Protein AF-A0A4Q5VH17-F1 (afdb_monomer_lite)

Structure (mmCIF, N/CA/C/O backbone):
data_AF-A0A4Q5VH17-F1
#
_entry.id   AF-A0A4Q5VH17-F1
#
loop_
_atom_site.group_PDB
_atom_site.id
_atom_site.type_symbol
_atom_site.label_atom_id
_atom_site.label_alt_id
_atom_site.label_comp_id
_atom_site.label_asym_id
_atom_site.label_entity_id
_atom_site.label_seq_id
_atom_site.pdbx_PDB_ins_code
_atom_site.Cartn_x
_atom_site.Cartn_y
_atom_site.Cartn_z
_atom_site.occupancy
_atom_site.B_iso_or_equiv
_atom_site.auth_seq_id
_atom_site.auth_comp_id
_atom_site.auth_asym_id
_atom_site.auth_atom_id
_atom_site.pdbx_PDB_model_num
ATOM 1 N N . MET A 1 1 ? -34.071 -4.696 50.210 1.00 54.91 1 MET A N 1
ATOM 2 C CA . MET A 1 1 ? -33.318 -3.570 49.596 1.00 54.91 1 MET A CA 1
ATOM 3 C C . MET A 1 1 ? -31.952 -3.941 49.002 1.00 54.91 1 MET A C 1
ATOM 5 O O . MET A 1 1 ? -31.660 -3.464 47.916 1.00 54.91 1 MET A O 1
ATOM 9 N N . LYS A 1 2 ? -31.125 -4.802 49.623 1.00 58.59 2 LYS A N 1
ATOM 10 C CA . LYS A 1 2 ? -29.757 -5.112 49.133 1.00 58.59 2 LYS A CA 1
ATOM 11 C C . LYS A 1 2 ? -29.685 -5.801 47.751 1.00 58.59 2 LYS A C 1
ATOM 13 O O . LYS A 1 2 ? -28.764 -5.547 46.985 1.00 58.59 2 LYS A O 1
ATOM 18 N N . ILE A 1 3 ? -30.685 -6.614 47.398 1.00 64.50 3 ILE A N 1
ATOM 19 C CA . ILE A 1 3 ? -30.714 -7.388 46.137 1.00 64.50 3 ILE A CA 1
ATOM 20 C C . ILE A 1 3 ? -30.928 -6.494 44.900 1.00 64.50 3 ILE A C 1
ATOM 22 O O . ILE A 1 3 ? -30.441 -6.805 43.815 1.00 64.50 3 ILE A O 1
ATOM 26 N N . HIS A 1 4 ? -31.635 -5.368 45.041 1.00 68.06 4 HIS A N 1
ATOM 27 C CA . HIS A 1 4 ? -31.872 -4.458 43.917 1.00 68.06 4 HIS A CA 1
ATOM 28 C C . HIS A 1 4 ? -30.606 -3.719 43.492 1.00 68.06 4 HIS A C 1
ATOM 30 O O . HIS A 1 4 ? -30.342 -3.622 42.298 1.00 68.06 4 HIS A O 1
ATOM 36 N N . ILE A 1 5 ? -29.784 -3.290 44.449 1.00 77.38 5 ILE A N 1
ATOM 37 C CA . ILE A 1 5 ? -28.533 -2.577 44.166 1.00 77.38 5 ILE A CA 1
ATOM 38 C C . ILE A 1 5 ? -27.547 -3.495 43.428 1.00 77.38 5 ILE A C 1
ATOM 40 O O . ILE A 1 5 ? -26.976 -3.093 42.418 1.00 77.38 5 ILE A O 1
ATOM 44 N N . ALA A 1 6 ? -27.424 -4.761 43.846 1.00 76.81 6 ALA A N 1
ATOM 45 C CA . ALA A 1 6 ? -26.560 -5.735 43.174 1.00 76.81 6 ALA A CA 1
ATOM 46 C C . ALA A 1 6 ? -26.958 -5.962 41.702 1.00 76.81 6 ALA A C 1
ATOM 48 O O . ALA A 1 6 ? -26.103 -5.970 40.820 1.00 76.81 6 ALA A O 1
ATOM 49 N N . LYS A 1 7 ? -28.263 -6.069 41.409 1.00 78.75 7 LYS A N 1
ATOM 50 C CA . LYS A 1 7 ? -28.759 -6.203 40.027 1.00 78.75 7 LYS A CA 1
ATOM 51 C C . LYS A 1 7 ? -28.456 -4.974 39.168 1.00 78.75 7 LYS A C 1
ATOM 53 O O . LYS A 1 7 ? -28.194 -5.124 37.978 1.00 78.75 7 LYS A O 1
ATOM 58 N N . VAL A 1 8 ? -28.500 -3.775 39.749 1.00 80.56 8 VAL A N 1
ATOM 59 C CA . VAL A 1 8 ? -28.172 -2.530 39.036 1.00 80.56 8 VAL A CA 1
ATOM 60 C C . VAL A 1 8 ? -26.674 -2.465 38.725 1.00 80.56 8 VAL A C 1
ATOM 62 O O . VAL A 1 8 ? -26.311 -2.188 37.586 1.00 80.56 8 VAL A O 1
ATOM 65 N N . ILE A 1 9 ? -25.809 -2.813 39.682 1.00 83.56 9 ILE A N 1
ATOM 66 C CA . ILE A 1 9 ? -24.348 -2.831 39.489 1.00 83.56 9 ILE A CA 1
ATOM 67 C C . ILE A 1 9 ? -23.940 -3.823 38.392 1.00 83.56 9 ILE A C 1
ATOM 69 O O . ILE A 1 9 ? -23.161 -3.474 37.510 1.00 83.56 9 ILE A O 1
ATOM 73 N N . VAL A 1 10 ? -24.511 -5.033 38.391 1.00 83.44 10 VAL A N 1
ATOM 74 C CA . VAL A 1 10 ? -24.219 -6.048 37.362 1.00 83.44 10 VAL A CA 1
ATOM 75 C C . VAL A 1 10 ? -24.629 -5.570 35.966 1.00 83.44 10 VAL A C 1
ATOM 77 O O . VAL A 1 10 ? -23.895 -5.791 35.006 1.00 83.44 10 VAL A O 1
ATOM 80 N N . LYS A 1 11 ? -25.763 -4.866 35.837 1.00 81.12 11 LYS A N 1
ATOM 81 C CA . LYS A 1 11 ? -26.182 -4.281 34.554 1.00 81.12 11 LYS A CA 1
ATOM 82 C C . LYS A 1 11 ? -25.208 -3.210 34.066 1.00 81.12 11 LYS A C 1
ATOM 84 O O . LYS A 1 11 ? -24.861 -3.210 32.892 1.00 81.12 11 LYS A O 1
ATOM 89 N N . ILE A 1 12 ? -24.754 -2.328 34.955 1.00 86.75 12 ILE A N 1
ATOM 90 C CA . ILE A 1 12 ? -23.791 -1.272 34.609 1.00 86.75 12 ILE A CA 1
ATOM 91 C C . ILE A 1 12 ? -22.452 -1.884 34.179 1.00 86.75 12 ILE A C 1
ATOM 93 O O . ILE A 1 12 ? -21.905 -1.486 33.154 1.00 86.75 12 ILE A O 1
ATOM 97 N N . LEU A 1 13 ? -21.965 -2.899 34.900 1.00 85.25 13 LEU A N 1
ATOM 98 C CA . LEU A 1 13 ? -20.760 -3.648 34.532 1.00 85.25 13 LEU A CA 1
ATOM 99 C C . LEU A 1 13 ? -20.889 -4.324 33.163 1.00 85.25 13 LEU A C 1
ATOM 101 O O . LEU A 1 13 ? -19.965 -4.244 32.361 1.00 85.25 13 LEU A O 1
ATOM 105 N N . ALA A 1 14 ? -22.034 -4.945 32.868 1.00 85.38 14 ALA A N 1
ATOM 106 C CA . ALA A 1 14 ? -22.273 -5.587 31.577 1.00 85.38 14 ALA A CA 1
ATOM 107 C C . ALA A 1 14 ? -22.282 -4.578 30.416 1.00 85.38 14 ALA A C 1
ATOM 109 O O . ALA A 1 14 ? -21.688 -4.840 29.372 1.00 85.38 14 ALA A O 1
ATOM 110 N N . VAL A 1 15 ? -22.904 -3.408 30.604 1.00 87.12 15 VAL A N 1
ATOM 111 C CA . VAL A 1 15 ? -22.896 -2.331 29.600 1.00 87.12 15 VAL A CA 1
ATOM 112 C C . VAL A 1 15 ? -21.483 -1.770 29.411 1.00 87.12 15 VAL A C 1
ATOM 114 O O . VAL A 1 15 ? -21.052 -1.581 28.277 1.00 87.12 15 VAL A O 1
ATOM 117 N N . GLY A 1 16 ? -20.736 -1.563 30.500 1.00 83.69 16 GLY A N 1
ATOM 118 C CA . GLY A 1 16 ? -19.341 -1.119 30.438 1.00 83.69 16 GLY A CA 1
ATOM 119 C C . GLY A 1 16 ? -18.436 -2.109 29.700 1.00 83.69 16 GLY A C 1
ATOM 120 O O . GLY A 1 16 ? -17.644 -1.703 28.853 1.00 83.69 16 GLY A O 1
ATOM 121 N N . LEU A 1 17 ? -18.603 -3.411 29.956 1.00 89.50 17 LEU A N 1
ATOM 122 C CA . LEU A 1 17 ? -17.867 -4.472 29.265 1.00 89.50 17 LEU A CA 1
AT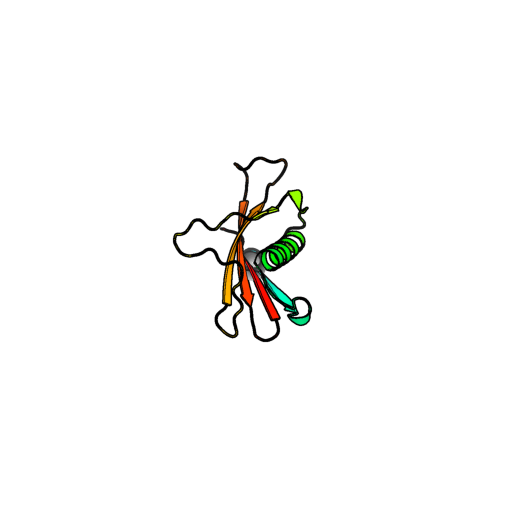OM 123 C C . LEU A 1 17 ? -18.196 -4.507 27.764 1.00 89.50 17 LEU A C 1
ATOM 125 O O . LEU A 1 17 ? -17.293 -4.632 26.941 1.00 89.50 17 LEU A O 1
ATOM 129 N N . LEU A 1 18 ? -19.476 -4.361 27.403 1.00 88.44 18 LEU A N 1
ATOM 130 C CA . LEU A 1 18 ? -19.915 -4.332 26.007 1.00 88.44 18 LEU A CA 1
ATOM 131 C C . LEU A 1 18 ? -19.297 -3.145 25.250 1.00 88.44 18 LEU A C 1
ATOM 133 O O . LEU A 1 18 ? -18.783 -3.316 24.149 1.00 88.44 18 LEU A O 1
ATOM 137 N N . LEU A 1 19 ? -19.295 -1.955 25.859 1.00 86.69 19 LEU A N 1
ATOM 138 C CA . LEU A 1 19 ? -18.675 -0.761 25.277 1.00 86.69 19 LEU A CA 1
ATOM 139 C C . LEU A 1 19 ? -17.166 -0.938 25.097 1.00 86.69 19 LEU A C 1
ATOM 141 O O . LEU A 1 19 ? -16.630 -0.583 24.050 1.00 86.69 19 LEU A O 1
ATOM 145 N N . TRP A 1 20 ? -16.487 -1.531 26.080 1.00 86.75 20 TRP A N 1
ATOM 146 C CA . TRP A 1 20 ? -15.053 -1.800 25.996 1.00 86.75 20 TRP A CA 1
ATOM 147 C C . TRP A 1 20 ? -14.712 -2.777 24.859 1.00 86.75 20 TRP A C 1
ATOM 149 O O . TRP A 1 20 ? -13.784 -2.530 24.089 1.00 86.75 20 TRP A O 1
ATOM 159 N N . LEU A 1 21 ? -15.514 -3.833 24.678 1.00 85.88 21 LEU A N 1
ATOM 160 C CA . LEU A 1 21 ? -15.378 -4.760 23.549 1.00 85.88 21 LEU A CA 1
ATOM 161 C C . LEU A 1 21 ? -15.607 -4.070 22.196 1.00 85.88 21 LEU A C 1
ATOM 163 O O . LEU A 1 21 ? -14.861 -4.333 21.254 1.00 85.88 21 LEU A O 1
ATOM 167 N N . CYS A 1 22 ? -16.582 -3.160 22.096 1.00 84.31 22 CYS A N 1
ATOM 168 C CA . CYS A 1 22 ? -16.807 -2.375 20.878 1.00 84.31 22 CYS A CA 1
ATOM 169 C C . CYS A 1 22 ? -15.607 -1.476 20.537 1.00 84.31 22 CYS A C 1
ATOM 171 O O . CYS A 1 22 ? -15.229 -1.391 19.370 1.00 84.31 22 CYS A O 1
ATOM 173 N N . VAL A 1 23 ? -14.977 -0.849 21.536 1.00 82.94 23 VAL A N 1
ATOM 174 C CA . VAL A 1 23 ? -13.780 -0.011 21.334 1.00 82.94 23 VAL A CA 1
ATOM 175 C C . VAL A 1 23 ? -12.599 -0.843 20.832 1.00 82.94 23 VAL A C 1
ATOM 177 O O . VAL A 1 23 ? -11.912 -0.425 19.904 1.00 82.94 23 VAL A O 1
ATOM 180 N N . ILE A 1 24 ? -12.386 -2.042 21.381 1.00 80.00 24 ILE A N 1
ATOM 181 C CA . ILE A 1 24 ? -11.326 -2.947 20.909 1.00 80.00 24 ILE A CA 1
ATOM 182 C C . ILE A 1 24 ? -11.623 -3.452 19.503 1.00 80.00 24 ILE A C 1
ATOM 184 O O . ILE A 1 24 ? -10.732 -3.454 18.660 1.00 80.00 24 ILE A O 1
ATOM 188 N N . GLY A 1 25 ? -12.865 -3.857 19.232 1.00 77.56 25 GLY A N 1
ATOM 189 C CA . GLY A 1 25 ? -13.277 -4.289 17.899 1.00 77.56 25 GLY A CA 1
ATOM 190 C C . GLY A 1 25 ? -13.037 -3.202 16.851 1.00 77.56 25 GLY A C 1
ATOM 191 O O . GLY A 1 25 ? -12.514 -3.494 15.780 1.00 77.56 25 GLY A O 1
ATOM 192 N N . TYR A 1 26 ? -13.336 -1.947 17.191 1.00 75.12 26 TYR A N 1
ATOM 193 C CA . TYR A 1 26 ? -13.061 -0.793 16.339 1.00 75.12 26 TYR A CA 1
ATOM 194 C C . TYR A 1 26 ? -11.554 -0.541 16.160 1.00 75.12 26 TYR A C 1
ATOM 196 O O . TYR A 1 26 ? -11.086 -0.391 15.036 1.00 75.12 26 TYR A O 1
ATOM 204 N N . ALA A 1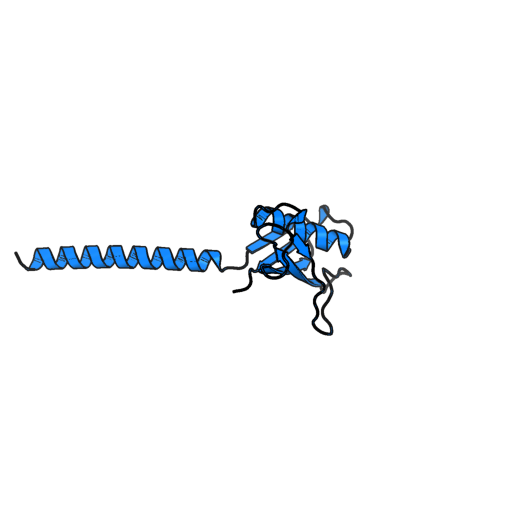 27 ? -10.770 -0.586 17.241 1.00 70.44 27 ALA A N 1
ATOM 205 C CA . ALA A 1 27 ? -9.317 -0.425 17.169 1.00 70.44 27 ALA A CA 1
ATOM 206 C C . ALA A 1 27 ? -8.642 -1.528 16.331 1.00 70.44 27 ALA A C 1
ATOM 208 O O . ALA A 1 27 ? -7.688 -1.265 15.606 1.00 70.44 27 ALA A O 1
ATOM 209 N N . LEU A 1 28 ? -9.152 -2.761 16.394 1.00 71.31 28 LEU A N 1
ATOM 210 C CA . LEU A 1 28 ? -8.678 -3.878 15.574 1.00 71.31 28 LEU A CA 1
ATOM 211 C C . LEU A 1 28 ? -9.144 -3.780 14.115 1.00 71.31 28 LEU A C 1
ATOM 213 O O . LEU A 1 28 ? -8.445 -4.264 13.226 1.00 71.31 28 LEU A O 1
ATOM 217 N N . TYR A 1 29 ? -10.298 -3.159 13.855 1.00 67.75 29 TYR A N 1
ATOM 218 C CA . TYR A 1 29 ? -10.798 -2.931 12.499 1.00 67.75 29 TYR A CA 1
ATOM 219 C C . TYR A 1 29 ? -9.857 -2.021 11.699 1.00 67.75 29 TYR A C 1
ATOM 221 O O . TYR A 1 29 ? -9.542 -2.334 10.551 1.00 67.75 29 TYR A O 1
ATOM 229 N N . ASP A 1 30 ? -9.326 -0.970 12.329 1.00 63.62 30 ASP A N 1
ATOM 230 C CA . ASP A 1 30 ? -8.358 -0.055 11.706 1.00 63.62 30 ASP A CA 1
ATOM 231 C C . ASP A 1 30 ? -6.988 -0.700 11.415 1.00 63.62 30 ASP A C 1
ATOM 233 O O . ASP A 1 30 ? -6.224 -0.185 10.597 1.00 63.62 30 ASP A O 1
ATOM 237 N N . LEU A 1 31 ? -6.678 -1.847 12.034 1.00 66.62 31 LEU A N 1
ATOM 238 C CA . LEU A 1 31 ? -5.426 -2.587 11.822 1.00 66.62 31 LEU A CA 1
ATOM 239 C C . LEU A 1 31 ? -5.492 -3.588 10.660 1.00 66.62 31 LEU A C 1
ATOM 241 O O . LEU A 1 31 ? -4.466 -4.171 10.296 1.00 66.62 31 LEU A O 1
ATOM 245 N N . LYS A 1 32 ? -6.674 -3.835 10.082 1.00 73.56 32 LYS A N 1
ATOM 246 C CA . LYS A 1 32 ? -6.808 -4.782 8.973 1.00 73.56 32 LYS A CA 1
ATOM 247 C C . LYS A 1 32 ? -6.265 -4.156 7.676 1.00 73.56 32 LYS A C 1
ATOM 249 O O . LYS A 1 32 ? -6.621 -3.018 7.366 1.00 73.56 32 LYS A O 1
ATOM 254 N N . PRO A 1 33 ? -5.460 -4.889 6.880 1.00 76.12 33 PRO A N 1
ATOM 255 C CA . PRO A 1 33 ? -5.087 -4.448 5.541 1.00 76.12 33 PRO A CA 1
ATOM 256 C C . PRO A 1 33 ? -6.334 -4.124 4.722 1.00 76.12 33 PRO A C 1
ATOM 258 O O . PRO A 1 33 ? -7.308 -4.884 4.742 1.00 76.12 33 PRO A O 1
ATOM 261 N N . LYS A 1 34 ? -6.303 -3.002 4.006 1.00 81.38 34 LYS A N 1
ATOM 262 C CA . LYS A 1 34 ? -7.405 -2.622 3.123 1.00 81.38 34 LYS A CA 1
ATOM 263 C C . LYS A 1 34 ? -7.129 -3.104 1.706 1.00 81.38 34 LYS A C 1
ATOM 265 O O . LYS A 1 34 ? -6.001 -3.013 1.227 1.00 81.38 34 LYS A O 1
ATOM 270 N N . GLU A 1 35 ? -8.171 -3.585 1.044 1.00 83.06 35 GLU A N 1
ATOM 271 C CA . GLU A 1 35 ? -8.111 -4.184 -0.286 1.00 83.06 35 GLU A CA 1
ATOM 272 C C . GLU A 1 35 ? -8.881 -3.327 -1.300 1.00 83.06 35 GLU A C 1
ATOM 274 O O . GLU A 1 35 ? -10.038 -2.976 -1.069 1.00 83.06 35 GLU A O 1
ATOM 279 N N . TYR A 1 36 ? -8.251 -3.016 -2.433 1.00 83.75 36 TYR A N 1
ATOM 280 C CA . TYR A 1 36 ? -8.835 -2.246 -3.535 1.00 83.75 36 TYR A CA 1
ATOM 281 C C . TYR A 1 36 ? -8.821 -3.071 -4.803 1.00 83.75 36 TYR A C 1
ATOM 283 O O . TYR A 1 36 ? -7.766 -3.534 -5.223 1.00 83.75 36 TYR A O 1
ATOM 291 N N . VAL A 1 37 ? -9.982 -3.213 -5.433 1.00 83.12 37 VAL A N 1
ATOM 292 C CA . VAL A 1 37 ? -10.123 -3.915 -6.709 1.00 83.12 37 VAL A CA 1
ATOM 293 C C . VAL A 1 37 ? -10.232 -2.882 -7.826 1.00 83.12 37 VAL A C 1
ATOM 295 O O . VAL A 1 37 ? -11.126 -2.035 -7.813 1.00 83.12 37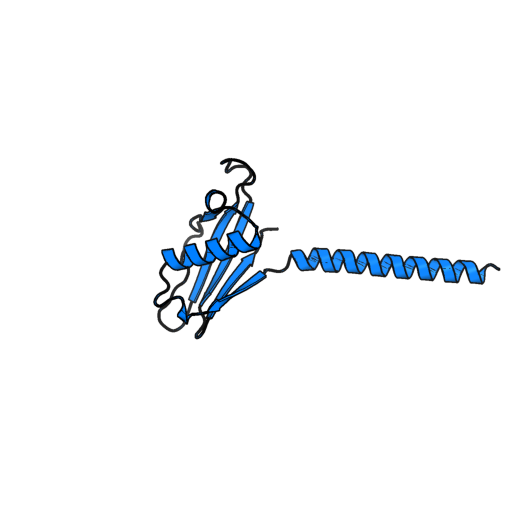 VAL A O 1
ATOM 298 N N . LEU A 1 38 ? -9.309 -2.938 -8.783 1.00 80.38 38 LEU A N 1
ATOM 299 C CA . LEU A 1 38 ? -9.261 -2.077 -9.962 1.00 80.38 38 LEU A CA 1
ATOM 300 C C . LEU A 1 38 ? -9.574 -2.916 -11.208 1.00 80.38 38 LEU A C 1
ATOM 302 O O . LEU A 1 38 ? -8.994 -3.983 -11.402 1.00 80.38 38 LEU A O 1
ATOM 306 N N . ALA A 1 39 ? -10.492 -2.448 -12.056 1.00 75.50 39 ALA A N 1
ATOM 307 C CA . ALA A 1 39 ? -10.904 -3.182 -13.253 1.00 75.50 39 ALA A CA 1
ATOM 308 C C . ALA A 1 39 ? -9.772 -3.250 -14.291 1.00 75.50 39 ALA A C 1
ATOM 310 O O . ALA A 1 39 ? -9.225 -2.217 -14.692 1.00 75.50 39 ALA A O 1
ATOM 311 N N . LYS A 1 40 ? -9.450 -4.460 -14.762 1.00 65.12 40 LYS A N 1
ATOM 312 C CA . LYS A 1 40 ? -8.334 -4.713 -15.687 1.00 65.12 40 LYS A CA 1
ATOM 313 C C . LYS A 1 40 ? -8.499 -4.025 -17.044 1.00 65.12 40 LYS A C 1
ATOM 315 O O . LYS A 1 40 ? -7.504 -3.616 -17.631 1.00 65.12 40 LYS A O 1
ATOM 320 N N . ASP A 1 41 ? -9.734 -3.810 -17.499 1.00 61.25 41 ASP A N 1
ATOM 321 C CA . ASP A 1 41 ? -10.037 -3.153 -18.783 1.00 61.25 41 ASP A CA 1
ATOM 322 C C . ASP A 1 41 ? -9.501 -1.716 -18.878 1.00 61.25 41 ASP A C 1
ATOM 324 O O . ASP A 1 41 ? -9.326 -1.177 -19.972 1.00 61.25 41 ASP A O 1
ATOM 328 N N . SER A 1 42 ? -9.187 -1.099 -17.735 1.00 60.31 42 SER A N 1
ATOM 329 C CA . SER A 1 42 ? -8.537 0.211 -17.677 1.00 60.31 42 SER A CA 1
ATOM 330 C C . SER A 1 42 ? -7.028 0.173 -17.972 1.00 60.31 42 SER A C 1
ATOM 332 O O . SER A 1 42 ? -6.418 1.227 -18.148 1.00 60.31 42 SER A O 1
ATOM 334 N N . VAL A 1 43 ? -6.415 -1.016 -18.063 1.00 59.47 43 VAL A N 1
ATOM 335 C CA . VAL A 1 43 ? -4.961 -1.196 -18.169 1.00 59.47 43 VAL A CA 1
ATOM 336 C C . VAL A 1 43 ? -4.611 -2.262 -19.214 1.00 59.47 43 VAL A C 1
ATOM 338 O O . VAL A 1 43 ? -4.515 -3.451 -18.922 1.00 59.47 43 VAL A O 1
ATOM 341 N N . LYS A 1 44 ? -4.374 -1.829 -20.461 1.00 57.78 44 LYS A N 1
ATOM 342 C CA . LYS A 1 44 ? -4.010 -2.716 -21.590 1.00 57.78 44 LYS A CA 1
ATOM 343 C C . LYS A 1 44 ? -2.665 -3.440 -21.414 1.00 57.78 44 LYS A C 1
ATOM 345 O O . LYS A 1 44 ? -2.478 -4.509 -21.984 1.00 57.78 44 LYS A O 1
ATOM 350 N N . SER A 1 45 ? -1.746 -2.885 -20.627 1.00 63.97 45 SER A N 1
ATOM 351 C CA . SER A 1 45 ? -0.481 -3.517 -20.237 1.00 63.97 45 SER A CA 1
ATOM 352 C C . SER A 1 45 ? -0.018 -2.918 -18.915 1.00 63.97 45 SER A C 1
ATOM 354 O O . SER A 1 45 ? 0.090 -1.696 -18.808 1.00 63.97 45 SER A O 1
ATOM 356 N N . LEU A 1 46 ? 0.250 -3.754 -17.913 1.00 68.94 46 LEU A N 1
ATOM 357 C CA . LEU A 1 46 ? 0.755 -3.284 -16.629 1.00 68.94 46 LEU A CA 1
ATOM 358 C C . LEU A 1 46 ? 2.285 -3.243 -16.693 1.00 68.94 46 LEU A C 1
ATOM 360 O O . LEU A 1 46 ? 2.936 -4.281 -16.620 1.00 68.94 46 LEU A O 1
ATOM 364 N N . ASN A 1 47 ? 2.835 -2.049 -16.902 1.00 71.81 47 ASN A N 1
ATOM 365 C CA . ASN A 1 47 ? 4.261 -1.778 -16.741 1.00 71.81 47 ASN A CA 1
ATOM 366 C C . ASN A 1 47 ? 4.516 -1.167 -15.349 1.00 71.81 47 ASN A C 1
ATOM 368 O O . ASN A 1 47 ? 3.577 -0.843 -14.618 1.00 71.81 47 ASN A O 1
ATOM 372 N N . GLU A 1 48 ? 5.787 -1.026 -14.978 1.00 71.00 48 GLU A N 1
ATOM 373 C CA . GLU A 1 48 ? 6.191 -0.537 -13.656 1.00 71.00 48 GLU A CA 1
ATOM 374 C C . GLU A 1 48 ? 5.618 0.853 -13.333 1.00 71.00 48 GLU A C 1
ATOM 376 O O . GLU A 1 48 ? 5.072 1.060 -12.250 1.00 71.00 48 GLU A O 1
ATOM 381 N N . GLU A 1 49 ? 5.658 1.778 -14.295 1.00 76.44 49 GLU A N 1
ATOM 382 C CA . GLU A 1 49 ? 5.146 3.145 -14.144 1.00 76.44 49 GLU A CA 1
ATOM 383 C C . GLU A 1 49 ? 3.632 3.177 -13.906 1.00 76.44 49 GLU A C 1
ATOM 385 O O . GLU A 1 49 ? 3.150 3.882 -13.018 1.00 76.44 49 GLU A O 1
ATOM 390 N N . VAL A 1 50 ? 2.867 2.380 -14.658 1.00 77.62 50 VAL A N 1
ATOM 391 C CA . VAL A 1 50 ? 1.413 2.285 -14.490 1.00 77.62 50 VAL A CA 1
ATOM 392 C C . VAL A 1 50 ? 1.073 1.621 -13.155 1.00 77.62 50 VAL A C 1
ATOM 394 O O . VAL A 1 50 ? 0.165 2.082 -12.465 1.00 77.62 50 VAL A O 1
ATOM 397 N N . ALA A 1 51 ? 1.804 0.581 -12.744 1.00 76.06 51 ALA A N 1
ATOM 398 C CA . ALA A 1 51 ? 1.607 -0.066 -11.446 1.00 76.06 51 ALA A CA 1
ATOM 399 C C . ALA A 1 51 ? 1.883 0.893 -10.272 1.00 76.06 51 ALA A C 1
ATOM 401 O O . ALA A 1 51 ? 1.085 0.973 -9.333 1.00 76.06 51 ALA A O 1
ATOM 402 N N . LEU A 1 52 ? 2.971 1.665 -10.354 1.00 79.62 52 LEU A N 1
ATOM 403 C CA . LEU A 1 52 ? 3.322 2.707 -9.389 1.00 79.62 52 LEU A CA 1
ATOM 404 C C . LEU A 1 52 ? 2.237 3.777 -9.285 1.00 79.62 52 LEU A C 1
ATOM 406 O O . LEU A 1 52 ? 1.805 4.107 -8.181 1.00 79.62 52 LEU A O 1
ATOM 410 N N . GLU A 1 53 ? 1.763 4.286 -10.418 1.00 81.12 53 GLU A N 1
ATOM 411 C CA . GLU A 1 53 ? 0.735 5.324 -10.461 1.00 81.12 53 GLU A CA 1
ATOM 412 C C . GLU A 1 53 ? -0.612 4.828 -9.906 1.00 81.12 53 GLU A C 1
ATOM 414 O O . GLU A 1 53 ? -1.273 5.537 -9.144 1.00 81.12 53 GLU A O 1
ATOM 419 N N . LEU A 1 54 ? -1.011 3.587 -10.208 1.00 80.06 54 LEU A N 1
ATOM 420 C CA . LEU A 1 54 ? -2.222 2.982 -9.639 1.00 80.06 54 LEU A CA 1
ATOM 421 C C . LEU A 1 54 ? -2.116 2.820 -8.120 1.00 80.06 54 LEU A C 1
ATOM 423 O O . LEU A 1 54 ? -3.042 3.197 -7.398 1.00 80.06 54 LEU A O 1
ATOM 427 N N . CYS A 1 55 ? -0.976 2.328 -7.628 1.00 81.06 55 CYS A N 1
ATOM 428 C CA . CYS A 1 55 ? -0.679 2.282 -6.197 1.00 81.06 55 CYS A CA 1
ATOM 429 C C . CYS A 1 55 ? -0.764 3.667 -5.557 1.00 81.06 55 CYS A C 1
ATOM 431 O O . CYS A 1 55 ? -1.438 3.837 -4.540 1.00 81.06 55 CYS A O 1
ATOM 433 N N . ARG A 1 56 ? -0.127 4.671 -6.170 1.00 83.38 56 ARG A N 1
ATOM 434 C CA . ARG A 1 56 ? -0.110 6.046 -5.665 1.00 83.38 56 ARG A CA 1
ATOM 435 C C . ARG A 1 56 ? -1.519 6.612 -5.544 1.00 83.38 56 ARG A 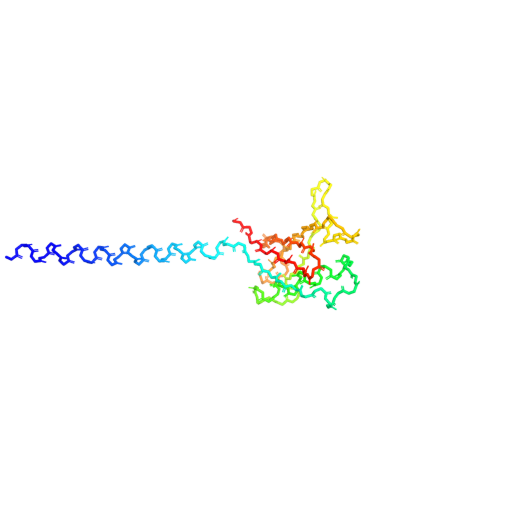C 1
ATOM 437 O O . ARG A 1 56 ? -1.847 7.193 -4.515 1.00 83.38 56 ARG A O 1
ATOM 444 N N . ARG A 1 57 ? -2.381 6.394 -6.543 1.00 85.31 57 ARG A N 1
ATOM 445 C CA . ARG A 1 57 ? -3.786 6.842 -6.515 1.00 85.31 57 ARG A CA 1
ATOM 446 C C . ARG A 1 57 ? -4.582 6.201 -5.388 1.00 85.31 57 ARG A C 1
ATOM 448 O O . ARG A 1 57 ? -5.330 6.897 -4.704 1.00 85.31 57 ARG A O 1
ATOM 455 N N . VAL A 1 58 ? -4.422 4.893 -5.190 1.00 86.25 58 VAL A N 1
ATOM 456 C CA . VAL A 1 58 ? -5.073 4.171 -4.088 1.00 86.25 58 VAL A CA 1
ATOM 457 C C . VAL A 1 58 ? -4.615 4.734 -2.741 1.00 86.25 58 VAL A C 1
ATOM 459 O O . VAL A 1 58 ? -5.448 5.035 -1.889 1.00 86.25 58 VAL A O 1
ATOM 462 N N . LEU A 1 59 ? -3.313 4.963 -2.569 1.00 84.12 59 LEU A N 1
ATOM 463 C CA . LEU A 1 59 ? -2.755 5.529 -1.339 1.00 84.12 59 LEU A CA 1
ATOM 464 C C . LEU A 1 59 ? -3.213 6.966 -1.082 1.00 84.12 59 LEU A C 1
ATOM 466 O O . LEU A 1 59 ? -3.623 7.280 0.033 1.00 84.12 59 LEU A O 1
ATOM 470 N N . MET A 1 60 ? -3.200 7.828 -2.101 1.00 85.38 60 MET A N 1
ATOM 471 C CA . MET A 1 60 ? -3.695 9.204 -1.991 1.00 85.38 60 MET A CA 1
ATOM 472 C C . MET A 1 60 ? -5.161 9.238 -1.562 1.00 85.38 60 MET A C 1
ATOM 474 O O . MET A 1 60 ? -5.525 10.028 -0.693 1.00 85.38 60 MET A O 1
ATOM 478 N N . LYS A 1 61 ? -5.990 8.351 -2.128 1.00 85.00 61 LYS A N 1
ATOM 479 C CA . LYS A 1 61 ? -7.401 8.225 -1.758 1.00 85.00 61 LYS A CA 1
ATOM 480 C C . LYS A 1 61 ? -7.570 7.766 -0.310 1.00 85.00 61 LYS A C 1
ATOM 482 O O . LYS A 1 61 ? -8.373 8.339 0.417 1.00 85.00 61 LYS A O 1
ATOM 487 N N . GLU A 1 62 ? -6.818 6.755 0.112 1.00 81.81 62 GLU A N 1
ATOM 488 C CA . GLU A 1 62 ? -6.982 6.156 1.440 1.00 81.81 62 GLU A CA 1
ATOM 489 C C . GLU A 1 62 ? -6.436 6.975 2.591 1.00 81.81 62 GLU A C 1
ATOM 491 O O . GLU A 1 62 ? -6.916 6.879 3.721 1.00 81.81 62 GLU A O 1
ATOM 496 N N . LEU A 1 63 ? -5.405 7.755 2.312 1.00 78.31 63 LEU A N 1
ATOM 497 C CA . LEU A 1 63 ? -4.716 8.544 3.316 1.00 78.31 63 LEU A CA 1
ATOM 498 C C . LEU A 1 63 ? -5.102 10.022 3.234 1.00 78.31 63 LEU A C 1
ATOM 500 O O . LEU A 1 63 ? -4.677 10.796 4.086 1.00 78.31 63 LEU A O 1
ATOM 504 N N . ASN A 1 64 ? -5.920 10.399 2.243 1.00 81.75 64 ASN A N 1
ATOM 505 C CA . ASN A 1 64 ? -6.306 11.776 1.946 1.00 81.75 64 ASN A CA 1
ATOM 506 C C . ASN A 1 64 ? -5.082 12.703 1.809 1.00 81.75 64 ASN A C 1
ATOM 508 O O . ASN A 1 64 ? -5.021 13.781 2.400 1.00 81.75 64 ASN A O 1
ATOM 512 N N . LEU A 1 65 ? -4.080 12.236 1.062 1.00 76.19 65 LEU A N 1
ATOM 513 C CA . LEU A 1 65 ? -2.789 12.905 0.885 1.00 76.19 65 LEU A CA 1
ATOM 514 C C . LEU A 1 65 ? -2.670 13.536 -0.500 1.00 76.19 65 LEU A C 1
ATOM 516 O O . LEU A 1 65 ? -3.245 13.052 -1.477 1.00 76.19 65 LEU A O 1
ATOM 520 N N . GLN A 1 66 ? -1.860 14.589 -0.591 1.00 79.31 66 GLN A N 1
ATOM 521 C CA . GLN A 1 66 ? -1.459 15.174 -1.867 1.00 79.31 66 GLN A CA 1
ATOM 522 C C . GLN A 1 66 ? -0.328 14.365 -2.516 1.00 79.31 66 GLN A C 1
ATOM 524 O O . GLN A 1 66 ? 0.440 13.678 -1.841 1.00 79.31 66 GLN A O 1
ATOM 529 N N . SER A 1 67 ? -0.210 14.442 -3.845 1.00 72.56 67 SER A N 1
ATOM 530 C CA . SER A 1 67 ? 0.753 13.630 -4.604 1.00 72.56 67 SER A CA 1
ATOM 531 C C . SER A 1 67 ? 2.199 13.895 -4.182 1.00 72.56 67 SER A C 1
ATOM 533 O O . SER A 1 67 ? 2.981 12.956 -4.076 1.00 72.56 67 SER A O 1
ATOM 535 N N . ASN A 1 68 ? 2.538 15.144 -3.861 1.00 75.19 68 ASN A N 1
ATOM 536 C CA . ASN A 1 68 ? 3.857 15.572 -3.387 1.00 75.19 68 ASN A CA 1
ATOM 537 C C . ASN A 1 68 ? 4.229 15.074 -1.976 1.00 75.19 68 ASN A C 1
ATOM 539 O O . ASN A 1 68 ? 5.342 15.332 -1.532 1.00 75.19 68 ASN A O 1
ATOM 543 N N . GLN A 1 69 ? 3.324 14.400 -1.261 1.00 74.56 69 GLN A N 1
ATOM 544 C CA . GLN A 1 69 ? 3.568 13.882 0.092 1.00 74.56 69 GLN A CA 1
ATOM 545 C C . GLN A 1 69 ? 3.886 12.384 0.122 1.00 74.56 69 GLN A C 1
ATOM 547 O O . GLN A 1 69 ? 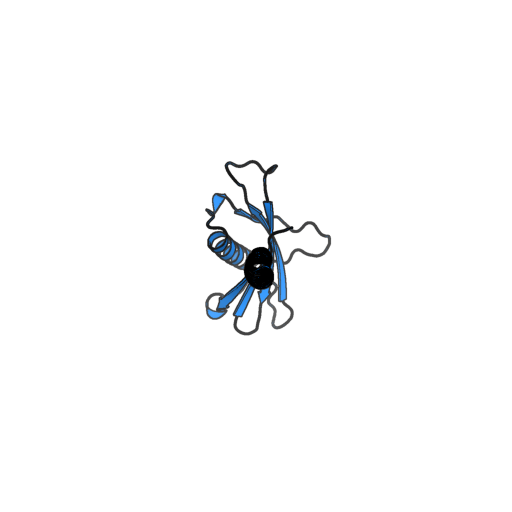4.215 11.862 1.188 1.00 74.56 69 GLN A O 1
ATOM 552 N N . ILE A 1 70 ? 3.747 11.695 -1.016 1.00 77.94 70 ILE A N 1
ATOM 553 C CA . ILE A 1 70 ? 3.953 10.251 -1.125 1.00 77.94 70 ILE A CA 1
ATOM 554 C C . ILE A 1 70 ? 4.965 9.961 -2.221 1.00 77.94 70 ILE A C 1
ATOM 556 O O . ILE A 1 70 ? 4.739 10.314 -3.385 1.00 77.94 70 ILE A O 1
ATOM 560 N N . GLU A 1 71 ? 6.033 9.260 -1.863 1.00 79.94 71 GLU A N 1
ATOM 561 C CA . GLU A 1 71 ? 7.062 8.824 -2.803 1.00 79.94 71 GLU A CA 1
ATOM 562 C C . GLU A 1 71 ? 7.350 7.324 -2.644 1.00 79.94 71 GLU A C 1
ATOM 564 O O . GLU A 1 71 ? 7.348 6.803 -1.518 1.00 79.94 71 GLU A O 1
ATOM 569 N N . PRO A 1 72 ? 7.528 6.597 -3.763 1.00 78.69 72 PRO A N 1
ATOM 570 C CA . PRO A 1 72 ? 7.857 5.184 -3.727 1.00 78.69 72 PRO A CA 1
ATOM 571 C C . PRO A 1 72 ? 9.349 5.025 -3.442 1.00 78.69 72 PRO A C 1
ATOM 573 O O . PRO A 1 72 ? 10.168 5.778 -3.967 1.00 78.69 72 PRO A O 1
ATOM 576 N N . ILE A 1 73 ? 9.714 4.010 -2.664 1.00 74.56 73 ILE A N 1
ATOM 577 C CA . ILE A 1 73 ? 11.114 3.631 -2.471 1.00 74.56 73 ILE A CA 1
ATOM 578 C C . ILE A 1 73 ? 11.390 2.264 -3.098 1.00 74.56 73 ILE A C 1
ATOM 580 O O . ILE A 1 73 ? 10.547 1.363 -3.016 1.00 74.56 73 ILE A O 1
ATOM 584 N N . PRO A 1 74 ? 12.569 2.084 -3.720 1.00 66.50 74 PRO A N 1
ATOM 585 C CA . PRO A 1 74 ? 12.978 0.782 -4.219 1.00 66.50 74 PRO A CA 1
ATOM 586 C C . PRO A 1 74 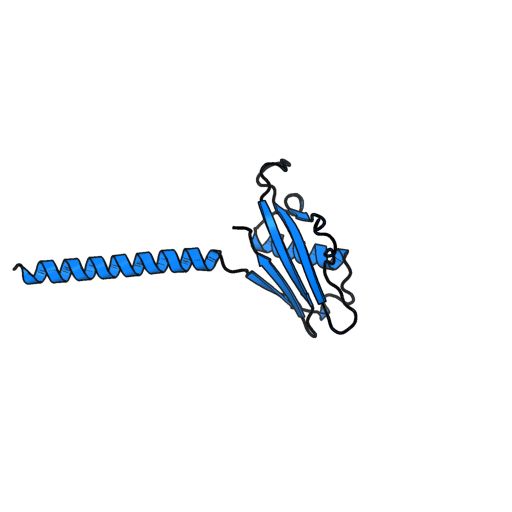? 13.078 -0.194 -3.045 1.00 66.50 74 PRO A C 1
ATOM 588 O O . PRO A 1 74 ? 13.676 0.112 -2.011 1.00 66.50 74 PRO A O 1
ATOM 591 N N . TYR A 1 75 ? 12.475 -1.369 -3.198 1.00 63.16 75 TYR A N 1
ATOM 592 C CA . TYR A 1 75 ? 12.531 -2.416 -2.186 1.00 63.16 75 TYR A CA 1
ATOM 593 C C . TYR A 1 75 ? 13.976 -2.936 -2.108 1.00 63.16 75 TYR A C 1
ATOM 595 O O . TYR A 1 75 ? 14.538 -3.398 -3.097 1.00 63.16 75 TYR A O 1
ATOM 603 N N . GLN A 1 76 ? 14.620 -2.779 -0.950 1.00 56.16 76 GLN A N 1
ATOM 604 C CA . GLN A 1 76 ? 16.060 -3.036 -0.793 1.00 56.16 76 GLN A CA 1
ATOM 605 C C . GLN A 1 76 ? 16.397 -4.492 -0.427 1.00 56.16 76 GLN A C 1
ATOM 607 O O . GLN A 1 76 ? 17.567 -4.804 -0.207 1.00 56.16 76 GLN A O 1
ATOM 612 N N . GLU A 1 77 ? 15.420 -5.406 -0.355 1.00 53.19 77 GLU A N 1
ATOM 613 C CA . GLU A 1 77 ? 15.760 -6.821 -0.165 1.00 53.19 77 GLU A CA 1
ATOM 614 C C . GLU A 1 77 ? 16.406 -7.403 -1.434 1.00 53.19 77 GLU A C 1
ATOM 616 O O . GLU A 1 77 ? 15.877 -7.231 -2.540 1.00 53.19 77 GLU A O 1
ATOM 621 N N . PRO A 1 78 ? 17.505 -8.168 -1.300 1.00 41.19 78 PRO A N 1
ATOM 622 C CA . PRO A 1 78 ? 18.090 -8.891 -2.419 1.00 41.19 78 PRO A CA 1
ATOM 623 C C . PRO A 1 78 ? 17.062 -9.863 -3.018 1.00 41.19 78 PRO A C 1
ATOM 625 O O . PRO A 1 78 ? 16.657 -10.830 -2.375 1.00 41.19 78 PRO A O 1
ATOM 628 N N . GLY A 1 79 ? 16.644 -9.610 -4.261 1.00 45.12 79 GLY A N 1
ATOM 629 C CA . GLY A 1 79 ? 15.794 -10.517 -5.040 1.00 45.12 79 GLY A CA 1
ATOM 630 C C . GLY A 1 79 ? 14.301 -10.180 -5.102 1.00 45.12 79 GLY A C 1
ATOM 631 O O . GLY A 1 79 ? 13.549 -10.974 -5.665 1.00 45.12 79 GLY A O 1
ATOM 632 N N . LYS A 1 80 ? 13.845 -9.034 -4.578 1.00 52.84 80 LYS A N 1
ATOM 633 C CA . LYS A 1 80 ? 12.431 -8.630 -4.676 1.00 52.84 80 LYS A CA 1
ATOM 634 C C . LYS A 1 80 ? 12.262 -7.148 -4.985 1.00 52.84 80 LYS A C 1
ATOM 636 O O . LYS A 1 80 ? 12.010 -6.364 -4.092 1.00 52.84 80 LYS A O 1
ATOM 641 N N . SER A 1 81 ? 12.284 -6.793 -6.262 1.00 56.75 81 SER A N 1
ATOM 642 C CA . SER A 1 81 ? 11.736 -5.519 -6.739 1.00 56.75 81 SER A CA 1
ATOM 643 C C . SER A 1 81 ? 10.971 -5.791 -8.015 1.00 56.75 81 SER A C 1
ATOM 645 O O . SER A 1 81 ? 11.532 -5.693 -9.098 1.00 56.75 81 SER A O 1
ATOM 647 N N . LEU A 1 82 ? 9.707 -6.191 -7.919 1.00 53.59 82 LEU A N 1
ATOM 648 C CA . LEU A 1 82 ? 8.864 -6.152 -9.107 1.00 53.59 82 LEU A CA 1
ATOM 649 C C . LEU A 1 82 ? 7.462 -5.710 -8.731 1.00 53.59 82 LEU A C 1
ATOM 651 O O . LEU A 1 82 ? 6.811 -6.344 -7.914 1.00 53.59 82 LEU A O 1
ATOM 655 N N . LEU A 1 83 ? 7.044 -4.575 -9.295 1.00 65.06 83 LEU A N 1
ATOM 656 C CA . LEU A 1 83 ? 5.888 -3.791 -8.852 1.00 65.06 83 LEU A CA 1
ATOM 657 C C . LEU A 1 83 ? 4.578 -4.206 -9.518 1.00 65.06 83 LEU A C 1
ATOM 659 O O . LEU A 1 83 ? 3.531 -3.773 -9.066 1.00 65.06 83 LEU A O 1
ATOM 663 N N . ALA A 1 84 ? 4.629 -5.083 -10.517 1.00 58.19 84 ALA A N 1
ATOM 664 C CA . ALA A 1 84 ? 3.626 -6.092 -10.843 1.00 58.19 84 ALA A CA 1
ATOM 665 C C . ALA A 1 84 ? 4.060 -6.765 -12.154 1.00 58.19 84 ALA A C 1
ATOM 667 O O . ALA A 1 84 ? 4.265 -6.100 -13.165 1.00 58.19 84 ALA A O 1
ATOM 668 N N . GLN A 1 85 ? 4.254 -8.080 -12.138 1.00 54.44 85 GLN A N 1
ATOM 669 C CA . GLN A 1 85 ? 4.615 -8.842 -13.337 1.00 54.44 85 GLN A CA 1
ATOM 670 C C . GLN A 1 85 ? 3.350 -9.102 -14.173 1.00 54.44 85 GLN A C 1
ATOM 672 O O . GLN A 1 85 ? 2.286 -9.208 -13.589 1.00 54.44 85 GLN A O 1
ATOM 677 N N . ASN A 1 86 ? 3.390 -9.199 -15.505 1.00 56.62 86 ASN A N 1
ATOM 678 C CA . ASN A 1 86 ? 2.273 -9.763 -16.277 1.00 56.62 86 ASN A CA 1
ATOM 679 C C . ASN A 1 86 ? 2.768 -10.512 -17.508 1.00 56.62 86 ASN A C 1
ATOM 681 O O . ASN A 1 86 ? 3.065 -9.878 -18.510 1.00 56.62 86 ASN A O 1
ATOM 685 N N . GLU A 1 87 ? 2.774 -11.847 -17.456 1.00 50.72 87 GLU A N 1
ATOM 686 C CA . GLU A 1 87 ? 3.030 -12.676 -18.644 1.00 50.72 87 GLU A CA 1
ATOM 687 C C . GLU A 1 87 ? 2.147 -13.926 -18.706 1.00 50.72 87 GLU A C 1
ATOM 689 O O . GLU A 1 87 ? 2.588 -15.005 -19.063 1.00 50.72 87 GLU A O 1
ATOM 694 N N . SER A 1 88 ? 0.864 -13.782 -18.386 1.00 50.28 88 SER A N 1
ATOM 695 C CA . SER A 1 88 ? -0.175 -14.823 -18.406 1.00 50.28 88 SER A CA 1
ATOM 696 C C . SER A 1 88 ? -0.443 -15.637 -17.138 1.00 50.28 88 SER A C 1
ATOM 698 O O . SER A 1 88 ? -1.572 -16.092 -17.101 1.00 50.28 88 SER A O 1
ATOM 700 N N . LEU A 1 89 ? 0.404 -15.782 -16.087 1.00 56.34 89 LEU A N 1
ATOM 701 C CA . LEU A 1 89 ? -0.046 -16.536 -14.874 1.00 56.34 89 LEU A CA 1
ATOM 702 C C . LEU A 1 89 ? 0.779 -16.540 -13.541 1.00 56.34 89 LEU A C 1
ATOM 704 O O . LEU A 1 89 ? 0.597 -17.492 -12.788 1.00 56.34 89 LEU A O 1
ATOM 708 N N . LYS A 1 90 ? 1.644 -15.579 -13.138 1.00 54.34 90 LYS A N 1
ATOM 709 C CA . LYS A 1 90 ? 2.276 -15.610 -11.771 1.00 54.34 90 LYS A CA 1
ATOM 710 C C . LYS A 1 90 ? 2.670 -14.232 -11.189 1.00 54.34 90 LYS A C 1
ATOM 712 O O . LYS A 1 90 ? 3.850 -13.914 -11.134 1.00 54.34 90 LYS A O 1
ATOM 717 N N . ASN A 1 91 ? 1.714 -13.410 -10.737 1.00 57.72 91 ASN A N 1
ATOM 718 C CA . ASN A 1 91 ? 1.964 -11.970 -10.558 1.00 57.72 91 ASN A CA 1
ATOM 719 C C . ASN A 1 91 ? 1.566 -11.407 -9.183 1.00 57.72 91 ASN A C 1
ATOM 721 O O . ASN A 1 91 ? 0.417 -11.012 -8.966 1.00 57.72 91 ASN A O 1
ATOM 725 N N . GLU A 1 92 ? 2.541 -11.282 -8.287 1.00 62.34 92 GLU A N 1
ATOM 726 C CA . GLU A 1 92 ? 2.454 -10.389 -7.132 1.00 62.34 92 GLU A CA 1
ATOM 727 C C . GLU A 1 92 ? 3.681 -9.483 -7.071 1.00 62.34 92 GLU A C 1
ATOM 729 O O . GLU A 1 92 ? 4.789 -9.903 -7.402 1.00 62.34 92 GLU A O 1
ATOM 734 N N . GLY A 1 93 ? 3.462 -8.233 -6.679 1.00 70.12 93 GLY A N 1
ATOM 735 C CA . GLY A 1 93 ? 4.502 -7.231 -6.521 1.00 70.12 93 GLY A CA 1
ATOM 736 C C . GLY A 1 93 ? 4.326 -6.431 -5.243 1.00 70.12 93 GLY A C 1
ATOM 737 O O . GLY A 1 93 ? 3.202 -6.247 -4.781 1.00 70.12 93 GLY A O 1
ATOM 738 N N . SER A 1 94 ? 5.426 -5.963 -4.663 1.00 75.38 94 SER A N 1
ATOM 739 C CA . SER A 1 94 ? 5.422 -5.190 -3.418 1.00 75.38 94 SER A CA 1
ATOM 740 C C . SER A 1 94 ? 6.165 -3.877 -3.608 1.00 75.38 94 SER A C 1
ATOM 742 O O . SER A 1 94 ? 7.286 -3.867 -4.107 1.00 75.38 94 SER A O 1
ATOM 744 N N . ILE A 1 95 ? 5.545 -2.782 -3.173 1.00 74.81 95 ILE A N 1
ATOM 745 C CA . ILE A 1 95 ? 6.125 -1.438 -3.153 1.00 74.81 95 ILE A CA 1
ATOM 746 C C . ILE A 1 95 ? 6.084 -0.939 -1.714 1.00 74.81 95 ILE A C 1
ATOM 748 O O . ILE A 1 95 ? 5.054 -1.058 -1.041 1.00 74.81 95 ILE A O 1
ATOM 752 N N . ILE A 1 96 ? 7.176 -0.343 -1.246 1.00 77.25 96 ILE A N 1
ATOM 753 C CA . ILE A 1 96 ? 7.141 0.461 -0.028 1.00 77.25 96 ILE A CA 1
ATOM 754 C C . ILE A 1 96 ? 7.019 1.921 -0.447 1.00 77.25 96 ILE A C 1
ATOM 756 O O . ILE A 1 96 ? 7.728 2.396 -1.330 1.00 77.25 96 ILE A O 1
ATOM 760 N N . TRP A 1 97 ? 6.096 2.620 0.190 1.00 80.19 97 TRP A N 1
ATOM 761 C CA . TRP A 1 97 ? 5.931 4.060 0.075 1.00 80.19 97 TRP A CA 1
ATOM 762 C C . TRP A 1 97 ? 6.320 4.699 1.391 1.00 80.19 97 TRP A C 1
ATOM 764 O O . TRP A 1 97 ? 6.177 4.068 2.437 1.00 80.19 97 TRP A O 1
ATOM 774 N N . TYR A 1 98 ? 6.752 5.951 1.360 1.00 80.00 98 TYR A N 1
ATOM 775 C CA . TYR A 1 98 ? 6.759 6.757 2.569 1.00 80.00 98 TYR A CA 1
ATOM 776 C C . TYR A 1 98 ? 5.794 7.926 2.441 1.00 80.00 98 TYR A C 1
ATOM 778 O O . TYR A 1 98 ? 5.552 8.441 1.348 1.00 80.00 98 TYR A O 1
ATOM 786 N N . VAL A 1 99 ? 5.232 8.324 3.576 1.00 75.62 99 VAL A N 1
ATOM 787 C CA . VAL A 1 99 ? 4.383 9.504 3.701 1.00 75.62 99 VAL A CA 1
ATOM 788 C C . VAL A 1 99 ? 5.091 10.513 4.583 1.00 75.62 99 VAL A C 1
ATOM 790 O O . VAL A 1 99 ? 5.406 10.220 5.737 1.00 75.62 99 VAL A O 1
ATOM 793 N N . SER A 1 100 ? 5.322 11.704 4.038 1.00 70.31 100 SER A N 1
ATOM 794 C CA . SER A 1 100 ? 5.820 12.845 4.801 1.00 70.31 100 SER A CA 1
ATOM 795 C C . SER A 1 100 ? 4.647 13.583 5.450 1.00 70.31 100 SER A C 1
ATOM 797 O O . SER A 1 100 ? 3.797 14.170 4.773 1.00 70.31 100 SER A O 1
ATOM 799 N N . SER A 1 101 ? 4.593 13.570 6.782 1.00 60.34 101 SER A N 1
ATOM 800 C CA . SER A 1 101 ? 3.757 14.493 7.543 1.00 60.34 101 SER A CA 1
ATOM 801 C C . SER A 1 101 ? 4.509 15.820 7.686 1.00 60.34 101 SER A C 1
ATOM 803 O O . SER A 1 101 ? 5.481 15.890 8.429 1.00 60.34 101 SER A O 1
ATOM 805 N N . SER A 1 102 ? 4.049 16.859 6.983 1.00 54.00 102 SER A N 1
ATOM 806 C CA . SER A 1 102 ? 4.512 18.262 7.049 1.00 54.00 102 SER A CA 1
ATOM 807 C C . SER A 1 102 ? 5.961 18.550 6.632 1.00 54.00 102 SER A C 1
ATOM 809 O O . SER A 1 102 ? 6.873 18.486 7.445 1.00 54.00 102 SER A O 1
ATOM 811 N N . GLY A 1 103 ? 6.140 19.016 5.388 1.00 54.47 103 GLY A N 1
ATOM 812 C CA . GLY A 1 103 ? 7.438 19.467 4.878 1.00 54.47 103 GLY A CA 1
ATOM 813 C C . GLY A 1 103 ? 8.401 18.300 4.669 1.00 54.47 103 GLY A C 1
ATOM 814 O O . GLY A 1 103 ? 8.342 17.297 5.365 1.00 54.47 103 GLY A O 1
ATOM 815 N N . PHE A 1 104 ? 9.254 18.390 3.657 1.00 53.78 104 PHE A N 1
ATOM 816 C CA . PHE A 1 104 ? 10.152 17.307 3.261 1.00 53.78 104 PHE A CA 1
ATOM 817 C C . PHE A 1 104 ? 11.212 17.041 4.350 1.00 53.78 104 PHE A C 1
ATOM 819 O O . PHE A 1 104 ? 12.324 17.553 4.288 1.00 53.78 104 PHE A O 1
ATOM 826 N N . ASP A 1 105 ? 10.845 16.273 5.373 1.00 61.28 105 ASP A N 1
ATOM 827 C CA . ASP A 1 105 ? 11.749 15.714 6.368 1.00 61.28 105 ASP A CA 1
ATOM 828 C C . ASP A 1 105 ? 11.634 14.179 6.346 1.00 61.28 105 ASP A C 1
ATOM 830 O O . ASP A 1 105 ? 10.662 13.615 6.864 1.00 61.28 105 ASP A O 1
ATOM 834 N N . PRO A 1 106 ? 12.607 13.481 5.738 1.00 58.97 106 PRO A N 1
ATOM 835 C CA . PRO A 1 106 ? 12.606 12.026 5.664 1.00 58.97 106 PRO A CA 1
ATOM 836 C C . PRO A 1 106 ? 12.797 11.343 7.029 1.00 58.97 106 PRO A C 1
ATOM 838 O O . PRO A 1 106 ? 12.539 10.147 7.132 1.00 58.97 106 PRO A O 1
ATOM 841 N N . THR A 1 107 ? 13.201 12.059 8.090 1.00 64.31 107 THR A N 1
ATOM 842 C CA . THR A 1 107 ? 13.375 11.458 9.429 1.00 64.31 107 THR A CA 1
ATOM 843 C C . THR A 1 107 ? 12.065 11.213 10.180 1.00 64.31 107 THR A C 1
ATOM 845 O O . THR A 1 107 ? 12.026 10.368 11.071 1.00 64.31 107 THR A O 1
ATOM 848 N N . HIS A 1 108 ? 10.976 11.878 9.783 1.00 60.31 108 HIS A N 1
ATOM 849 C CA . HIS A 1 108 ? 9.635 11.700 10.357 1.00 60.31 108 HIS A CA 1
ATOM 850 C C . HIS A 1 108 ? 8.697 10.895 9.445 1.00 60.31 108 HIS A C 1
ATOM 852 O O . HIS A 1 108 ? 7.484 10.856 9.660 1.00 60.31 108 HIS A O 1
ATOM 858 N N . ALA A 1 109 ? 9.243 10.262 8.407 1.00 65.38 109 ALA A N 1
ATOM 859 C CA . ALA A 1 109 ? 8.457 9.574 7.403 1.00 65.38 109 ALA A CA 1
ATOM 860 C C . ALA A 1 109 ? 7.881 8.252 7.933 1.00 65.38 109 ALA A C 1
ATOM 862 O O . ALA A 1 109 ? 8.571 7.447 8.560 1.00 65.38 109 ALA A O 1
ATOM 863 N N . TRP A 1 110 ? 6.606 7.999 7.645 1.00 71.88 110 TRP A N 1
ATOM 864 C CA . TRP A 1 110 ? 5.984 6.702 7.909 1.00 71.88 110 TRP A CA 1
ATOM 865 C C . TRP A 1 110 ? 6.065 5.843 6.664 1.00 71.88 110 TRP A C 1
ATOM 867 O O . TRP A 1 110 ? 5.682 6.287 5.583 1.00 71.88 110 TRP A O 1
ATOM 877 N N . HIS A 1 111 ? 6.533 4.608 6.809 1.00 75.19 111 HIS A N 1
ATOM 878 C CA . HIS A 1 111 ? 6.541 3.662 5.700 1.00 75.19 111 HIS A CA 1
ATOM 879 C C . HIS A 1 111 ? 5.131 3.104 5.508 1.00 75.19 111 HIS A C 1
ATOM 881 O O . HIS A 1 111 ? 4.356 3.051 6.449 1.00 75.19 111 HIS A O 1
ATOM 887 N N . ILE A 1 112 ? 4.760 2.700 4.303 1.00 77.31 112 ILE A N 1
ATOM 888 C CA . ILE A 1 112 ? 3.484 2.058 3.996 1.00 77.31 112 ILE A CA 1
ATOM 889 C C . ILE A 1 112 ? 3.784 0.947 3.012 1.00 77.31 112 ILE A C 1
ATOM 891 O O . ILE A 1 112 ? 4.329 1.182 1.935 1.00 77.31 112 ILE A O 1
ATOM 895 N N . HIS A 1 113 ? 3.438 -0.278 3.388 1.00 78.75 113 HIS A N 1
ATOM 896 C CA . HIS A 1 113 ? 3.660 -1.433 2.541 1.00 78.75 113 HIS A CA 1
ATOM 897 C C . HIS A 1 113 ? 2.426 -1.671 1.678 1.00 78.75 113 HIS A C 1
ATOM 899 O O . HIS A 1 113 ? 1.318 -1.833 2.189 1.00 78.75 113 HIS A O 1
ATOM 905 N N . THR A 1 114 ? 2.622 -1.699 0.365 1.00 78.69 114 THR A N 1
ATOM 906 C CA . THR A 1 114 ? 1.545 -1.932 -0.593 1.00 78.69 114 THR A CA 1
ATOM 907 C C . THR A 1 114 ? 1.879 -3.132 -1.462 1.00 78.69 114 THR A C 1
ATOM 909 O O . THR A 1 114 ? 2.943 -3.180 -2.075 1.00 78.69 114 THR A O 1
ATOM 912 N N . LYS A 1 115 ? 0.966 -4.100 -1.525 1.00 80.06 115 LYS A N 1
ATOM 913 C CA . LYS A 1 115 ? 1.081 -5.290 -2.370 1.00 80.06 115 LYS A CA 1
ATOM 914 C C . LYS A 1 115 ? 0.088 -5.200 -3.523 1.00 80.06 115 LYS A C 1
ATOM 916 O O . LYS A 1 115 ? -1.094 -4.980 -3.288 1.00 80.06 115 LYS A O 1
ATOM 921 N N . ILE A 1 116 ? 0.547 -5.410 -4.749 1.00 78.00 116 ILE A N 1
ATOM 922 C CA . ILE A 1 116 ? -0.295 -5.519 -5.941 1.00 78.00 116 ILE A CA 1
ATOM 923 C C . ILE A 1 116 ? -0.370 -6.986 -6.357 1.00 78.00 116 ILE A C 1
ATOM 925 O O . ILE A 1 116 ? 0.649 -7.667 -6.445 1.00 78.00 116 ILE A O 1
ATOM 929 N N . VAL A 1 117 ? -1.574 -7.467 -6.648 1.00 77.50 117 VAL A N 1
ATOM 930 C CA . VAL A 1 117 ? -1.833 -8.799 -7.198 1.00 77.50 117 VAL A CA 1
ATOM 931 C C . VAL A 1 117 ? -2.647 -8.637 -8.474 1.00 77.50 117 VAL A C 1
ATOM 933 O O . VAL A 1 117 ? -3.736 -8.070 -8.444 1.00 77.50 117 VAL A O 1
ATOM 936 N N . ILE A 1 118 ? -2.140 -9.145 -9.597 1.00 75.81 118 ILE A N 1
ATOM 937 C CA . ILE A 1 118 ? -2.898 -9.150 -10.855 1.00 75.81 118 ILE A CA 1
ATOM 938 C C . ILE A 1 118 ? -3.667 -10.459 -10.963 1.00 75.81 118 ILE A C 1
ATOM 940 O O . ILE A 1 118 ? -3.074 -11.536 -10.886 1.00 75.81 118 ILE A O 1
ATOM 944 N N . ARG A 1 119 ? -4.974 -10.369 -11.201 1.00 74.56 119 ARG A N 1
ATOM 945 C CA . ARG A 1 119 ? -5.835 -11.514 -11.493 1.00 74.56 119 ARG A CA 1
ATOM 946 C C . ARG A 1 119 ? -6.302 -11.480 -12.946 1.00 74.56 119 ARG A C 1
ATOM 948 O O . ARG A 1 119 ? -5.998 -10.569 -13.717 1.00 74.56 119 ARG A O 1
ATOM 955 N N . GLU A 1 120 ? -7.043 -12.509 -13.340 1.00 72.06 120 GLU A N 1
ATOM 956 C CA . GLU A 1 120 ? -7.528 -12.662 -14.712 1.00 72.06 120 GLU A CA 1
ATOM 957 C C . GLU A 1 120 ? -8.398 -11.476 -15.162 1.00 72.06 120 GLU A C 1
ATOM 959 O O . GLU A 1 120 ? -8.212 -10.998 -16.280 1.00 72.06 120 GLU A O 1
ATOM 964 N N . ASN A 1 121 ? -9.230 -10.934 -14.262 1.00 71.31 121 ASN A N 1
ATOM 965 C CA . ASN A 1 121 ? -10.230 -9.898 -14.562 1.00 71.31 121 ASN A CA 1
ATOM 966 C C . ASN A 1 121 ? -10.042 -8.579 -13.785 1.00 71.31 121 ASN A C 1
ATOM 968 O O . ASN A 1 121 ? -10.676 -7.574 -14.108 1.00 71.31 121 ASN A O 1
ATOM 972 N N . ASP A 1 122 ? -9.178 -8.552 -12.770 1.00 75.44 122 ASP A N 1
ATOM 973 C CA . ASP A 1 122 ? -8.975 -7.386 -11.909 1.00 75.44 122 ASP A CA 1
ATOM 974 C C . ASP A 1 122 ? -7.530 -7.266 -11.398 1.00 75.44 122 ASP A C 1
ATOM 976 O O . ASP A 1 122 ? -6.693 -8.153 -11.580 1.00 75.44 122 ASP A O 1
ATOM 980 N N . ILE A 1 123 ? -7.228 -6.119 -10.793 1.00 77.31 123 ILE A N 1
ATOM 981 C CA . ILE A 1 123 ? -5.988 -5.849 -10.068 1.00 77.31 123 ILE A CA 1
ATOM 982 C C . ILE A 1 123 ? -6.369 -5.571 -8.616 1.00 77.31 123 ILE A C 1
ATOM 984 O O . ILE A 1 123 ? -7.116 -4.634 -8.335 1.00 77.31 123 ILE A O 1
ATOM 988 N N . LEU A 1 124 ? -5.841 -6.366 -7.693 1.00 79.12 124 LEU A N 1
ATOM 989 C CA . LEU A 1 124 ? -6.000 -6.164 -6.261 1.00 79.12 124 LEU A CA 1
ATOM 990 C C . LEU A 1 124 ? -4.807 -5.377 -5.712 1.00 79.12 124 LEU A C 1
ATOM 992 O O . LEU A 1 124 ? -3.668 -5.822 -5.823 1.00 79.12 124 LEU A O 1
ATOM 996 N N . VAL A 1 125 ? -5.066 -4.247 -5.063 1.00 83.06 125 VAL A N 1
ATOM 997 C CA . VAL A 1 125 ? -4.072 -3.469 -4.317 1.00 83.06 125 VAL A CA 1
ATOM 998 C C . VAL A 1 125 ? -4.369 -3.610 -2.829 1.00 83.06 125 VAL A C 1
ATOM 1000 O O . VAL A 1 125 ? -5.449 -3.252 -2.367 1.00 83.06 125 VAL A O 1
ATOM 1003 N N . ILE A 1 126 ? -3.417 -4.144 -2.073 1.00 81.50 126 ILE A N 1
ATOM 1004 C CA . ILE A 1 126 ? -3.503 -4.354 -0.630 1.00 81.50 126 ILE A CA 1
ATOM 1005 C C . ILE A 1 126 ? -2.611 -3.322 0.046 1.00 81.50 126 ILE A C 1
ATOM 1007 O O . ILE A 1 126 ? -1.397 -3.336 -0.148 1.00 81.50 126 ILE A O 1
ATOM 1011 N N . VAL A 1 127 ? -3.204 -2.448 0.852 1.00 81.19 127 VAL A N 1
ATOM 1012 C CA . VAL A 1 127 ? -2.484 -1.419 1.605 1.00 81.19 127 VAL A CA 1
ATOM 1013 C C . VAL A 1 127 ? -2.388 -1.841 3.064 1.00 81.19 127 VAL A C 1
ATOM 1015 O O . VAL A 1 127 ? -3.403 -2.033 3.738 1.00 81.19 127 VAL A O 1
ATOM 1018 N N . SER A 1 128 ? -1.158 -1.929 3.556 1.00 74.00 128 SER A N 1
ATOM 1019 C CA . SER A 1 128 ? -0.829 -2.243 4.941 1.00 74.00 128 SER A CA 1
ATOM 1020 C C . SER A 1 128 ? 0.014 -1.117 5.526 1.00 74.00 128 SER A C 1
ATOM 1022 O O . SER A 1 128 ? 1.115 -0.829 5.053 1.00 74.00 128 SER A O 1
ATOM 1024 N N . LYS A 1 129 ? -0.484 -0.485 6.588 1.00 66.25 129 LYS A N 1
ATOM 1025 C CA . LYS A 1 129 ? 0.343 0.408 7.404 1.00 66.25 129 LYS A CA 1
ATOM 1026 C C . LYS A 1 129 ? 1.260 -0.462 8.279 1.00 66.25 129 LYS A C 1
ATOM 1028 O O . LYS A 1 129 ? 0.780 -1.467 8.811 1.00 66.25 129 LYS A O 1
ATOM 1033 N N . PRO A 1 130 ? 2.561 -0.157 8.394 1.00 58.00 130 PRO A N 1
ATOM 1034 C CA . PRO A 1 130 ? 3.412 -0.797 9.381 1.00 58.00 130 PRO A CA 1
ATOM 1035 C C . PRO A 1 130 ? 2.849 -0.534 10.777 1.00 58.00 130 PRO A C 1
ATOM 1037 O O . PRO A 1 130 ? 2.170 0.469 11.011 1.00 58.00 130 PRO A O 1
ATOM 1040 N N . LYS A 1 131 ? 3.093 -1.504 11.655 1.00 51.84 131 LYS A N 1
ATOM 1041 C CA . LYS A 1 131 ? 2.722 -1.457 13.067 1.00 51.84 131 LYS A CA 1
ATOM 1042 C C . LYS A 1 131 ? 3.588 -0.468 13.830 1.00 51.84 131 LYS A C 1
ATOM 1044 O O . LYS A 1 131 ? 4.785 -0.379 13.479 1.00 51.84 131 LYS A O 1
#

pLDDT: mean 72.15, std 11.0, range [41.19, 89.5]

Secondary structure (DSSP, 8-state):
-HHHHHHHHHHHHHHHHHHHHHHHHHHHHTTSPEEEEEEGGG-SS--HHHHHHHHHHHHHHHHT--GGGEEEE---STT---S---SSS--EEEEEEEE-SSSS-GGGPEEEEEEEEE-SSEEEEEEE---

Radius of gyration: 21.96 Å; chains: 1; bounding box: 51×36×71 Å

Foldseek 3Di:
DVVVVVVVVVVVVVVVVVVVVVVVVVVVVVQDWDKDKAWCVVPPDDDPVNLVVVLLVVCCVVVVDDSVFKDWDADPDPPAADSWDDDPDDIKHKIKMWGDDPDPDPVPIFIKIWMWDDDPTIIMIIIGGDD

Sequence (131 aa):
MKIHIAKVIVKILAVGLLLWLCVIGYALYDLKPKEYVLAKDSVKSLNEEVALELCRRVLMKELNLQSNQIEPIPYQEPGKSLLAQNESLKNEGSIIWYVSSSGFDPTHAWHIHTKIVIRENDILVIVSKPK